Protein AF-A0A382JFB5-F1 (afdb_monomer)

Nearest PDB structures (foldseek):
  4xsu-assembly1_B  TM=7.993E-01  e=3.405E-01  Nostoc sp. PCC 7120 = FACHB-418
  4xsr-assembly1_B  TM=7.953E-01  e=4.192E-01  Nostoc sp. PCC 7120 = FACHB-418
  4xsu-assembly1_A  TM=7.961E-01  e=5.927E-01  Nostoc sp. PCC 7120 = FACHB-418
  4xsp-assembly1_B  TM=8.054E-01  e=6.352E-01  Nostoc sp. PCC 7120 = FACHB-418
  4hwg-assembly1_A  TM=8.322E-01  e=4.123E+00  Rickettsia bellii RML369-C

pLDDT: mean 73.57, std 14.75, range [44.19, 89.56]

Organism: NCBI:txid408172

Radius of gyration: 16.18 Å; Cα contacts (8 Å, |Δi|>4): 64; chains: 1; bounding box: 31×32×43 Å

Solvent-accessible surface area (backbone atoms only — not comparable to full-atom values): 5552 Å² total; per-residue (Å²): 131,74,88,86,60,57,72,66,56,56,51,52,48,33,53,47,40,38,54,58,54,65,70,55,83,67,43,81,28,75,24,64,69,51,46,52,54,43,38,79,33,55,29,59,68,94,35,54,45,64,82,38,60,91,63,76,90,70,63,95,81,69,79,62,75,71,68,78,45,73,62,61,53,49,50,74,69,36,92,90,47,86,87,74,83,86,124

Mean predicted aligned error: 12.98 Å

Structure (mmCIF, N/CA/C/O backbone):
data_AF-A0A382JFB5-F1
#
_entry.id   AF-A0A382JFB5-F1
#
loop_
_atom_site.group_PDB
_atom_site.id
_atom_site.type_symbol
_atom_site.label_atom_id
_atom_site.label_alt_id
_atom_site.label_comp_id
_atom_site.label_asym_id
_atom_site.label_entity_id
_atom_site.label_seq_id
_atom_site.pdbx_PDB_ins_code
_atom_site.Cartn_x
_atom_site.Cartn_y
_atom_site.Cartn_z
_atom_site.occupancy
_atom_site.B_iso_or_equiv
_atom_site.auth_seq_id
_atom_site.auth_comp_id
_atom_site.auth_asym_id
_atom_site.auth_atom_id
_atom_site.pdbx_PDB_model_num
ATOM 1 N N . VAL A 1 1 ? -6.413 -4.282 8.606 1.00 47.59 1 VAL A N 1
ATOM 2 C CA . VAL A 1 1 ? -7.687 -4.906 8.153 1.00 47.59 1 VAL A CA 1
ATOM 3 C C . VAL A 1 1 ? -7.489 -6.066 7.159 1.00 47.59 1 VAL A C 1
ATOM 5 O O . VAL A 1 1 ? -8.288 -6.989 7.165 1.00 47.59 1 VAL A O 1
ATOM 8 N N . PHE A 1 2 ? -6.403 -6.126 6.374 1.00 49.16 2 PHE A N 1
ATOM 9 C CA . PHE A 1 2 ? -6.227 -7.167 5.336 1.00 49.16 2 PHE A CA 1
ATOM 10 C C . PHE A 1 2 ? -5.487 -8.456 5.751 1.00 49.16 2 PHE A C 1
ATOM 12 O O . PHE A 1 2 ? -5.398 -9.390 4.957 1.00 49.16 2 PHE A O 1
ATOM 19 N N . LYS A 1 3 ? -4.956 -8.546 6.981 1.00 51.84 3 LYS A N 1
ATOM 20 C CA . LYS A 1 3 ? -4.095 -9.671 7.400 1.00 51.84 3 LYS A CA 1
ATOM 21 C C . LYS A 1 3 ? -4.814 -11.032 7.448 1.00 51.84 3 LYS A C 1
ATOM 23 O O . LYS A 1 3 ? -4.164 -12.042 7.195 1.00 51.84 3 LYS A O 1
ATOM 28 N N . ASN A 1 4 ? -6.132 -11.040 7.672 1.00 56.97 4 ASN A N 1
ATOM 29 C CA . ASN A 1 4 ? -6.934 -12.246 7.921 1.00 56.97 4 ASN A CA 1
ATOM 30 C C . ASN A 1 4 ? -7.841 -12.679 6.748 1.00 56.97 4 ASN A C 1
ATOM 32 O O . ASN A 1 4 ? -8.881 -13.290 6.969 1.00 56.97 4 ASN A O 1
ATOM 36 N N . LYS A 1 5 ? -7.500 -12.326 5.500 1.00 62.00 5 LYS A N 1
ATOM 37 C CA . LYS A 1 5 ? -8.256 -12.770 4.313 1.00 62.00 5 LYS A CA 1
ATOM 38 C C . LYS A 1 5 ? -7.706 -14.079 3.734 1.00 62.00 5 LYS A C 1
ATOM 40 O O . LYS A 1 5 ? -6.493 -14.300 3.765 1.00 62.00 5 LYS A O 1
ATOM 45 N N . ASN A 1 6 ? -8.609 -14.896 3.177 1.00 78.06 6 ASN A N 1
ATOM 46 C CA . ASN A 1 6 ? -8.326 -16.188 2.538 1.00 78.06 6 ASN A CA 1
ATOM 47 C C . ASN A 1 6 ? -7.144 -16.111 1.560 1.00 78.06 6 ASN A C 1
ATOM 49 O O . ASN A 1 6 ? -6.987 -15.130 0.833 1.00 78.06 6 ASN A O 1
ATOM 53 N N . TYR A 1 7 ? -6.342 -17.175 1.506 1.00 83.44 7 TYR A N 1
ATOM 54 C CA . TYR A 1 7 ? -5.173 -17.294 0.625 1.00 83.44 7 TYR A CA 1
ATOM 55 C C . TYR A 1 7 ? -5.502 -16.978 -0.846 1.00 83.44 7 TYR A C 1
ATOM 57 O O . TYR A 1 7 ? -4.802 -16.198 -1.489 1.00 83.44 7 TYR A O 1
ATOM 65 N N . LEU A 1 8 ? -6.651 -17.465 -1.326 1.00 85.06 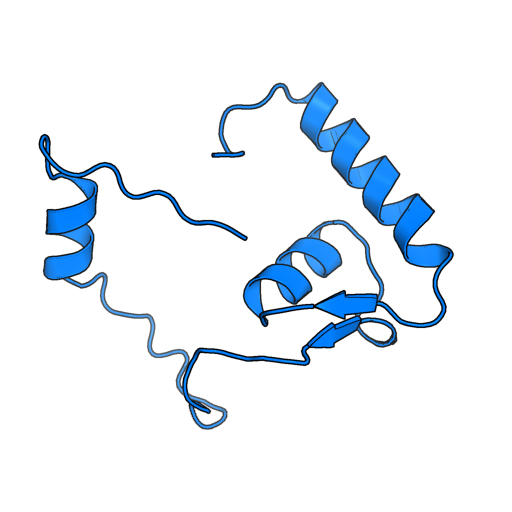8 LEU A N 1
ATOM 66 C CA . LEU A 1 8 ? -7.202 -17.152 -2.648 1.00 85.06 8 LEU A CA 1
ATOM 67 C C . LEU A 1 8 ? -7.380 -15.649 -2.895 1.00 85.06 8 LEU A C 1
ATOM 69 O O . LEU A 1 8 ? -7.019 -15.155 -3.958 1.00 85.06 8 LEU A O 1
ATOM 73 N N . PHE A 1 9 ? -7.885 -14.902 -1.910 1.00 83.94 9 PHE A N 1
ATOM 74 C CA . PHE A 1 9 ? -8.055 -13.455 -2.045 1.00 83.94 9 PHE A CA 1
ATOM 75 C C . PHE A 1 9 ? -6.707 -12.753 -2.239 1.00 83.94 9 PHE A C 1
ATOM 77 O O . PHE A 1 9 ? -6.610 -11.838 -3.051 1.00 83.94 9 PHE A O 1
ATOM 84 N N . LYS A 1 10 ? -5.657 -13.194 -1.533 1.00 82.19 10 LYS A N 1
ATOM 85 C CA . LYS A 1 10 ? -4.308 -12.625 -1.683 1.00 82.19 10 LYS A CA 1
ATOM 86 C C . LYS A 1 10 ? -3.739 -12.893 -3.076 1.00 82.19 10 LYS A C 1
ATOM 88 O O . LYS A 1 10 ? -3.165 -11.984 -3.667 1.00 82.19 10 LYS A O 1
ATOM 93 N N . ILE A 1 11 ? -3.94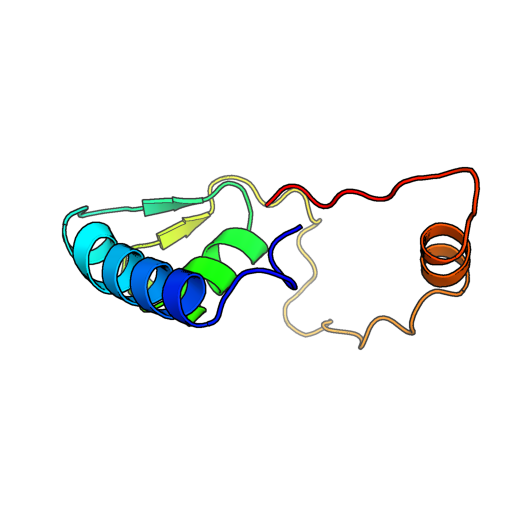8 -14.097 -3.615 1.00 86.00 11 ILE A N 1
ATOM 94 C CA . ILE A 1 11 ? -3.534 -14.446 -4.983 1.00 86.00 11 ILE A CA 1
ATOM 95 C C . ILE A 1 11 ? -4.276 -13.588 -6.008 1.00 86.00 11 ILE A C 1
ATOM 97 O O . ILE A 1 11 ? -3.642 -12.956 -6.848 1.00 86.00 11 ILE A O 1
ATOM 101 N N . LEU A 1 12 ? -5.606 -13.515 -5.921 1.00 87.50 12 LEU A N 1
ATOM 102 C CA . LEU A 1 12 ? -6.410 -12.702 -6.838 1.00 87.50 12 LEU A CA 1
ATOM 103 C C . LEU A 1 12 ? -6.025 -11.223 -6.760 1.00 87.50 12 LEU A C 1
ATOM 105 O O . LEU A 1 12 ? -5.915 -10.558 -7.787 1.00 87.50 12 LEU A O 1
A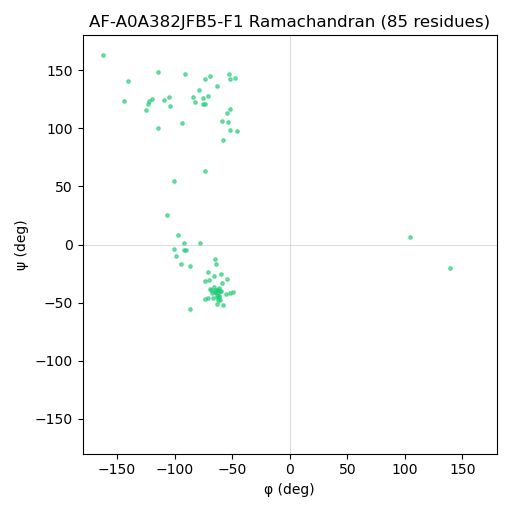TOM 109 N N . GLN A 1 13 ? -5.763 -10.716 -5.555 1.00 82.81 13 GLN A N 1
ATOM 110 C CA . GLN A 1 13 ? -5.289 -9.352 -5.351 1.00 82.81 13 GLN A CA 1
ATOM 111 C C . GLN A 1 13 ? -3.917 -9.125 -5.999 1.00 82.81 13 GLN A C 1
ATOM 113 O O . GLN A 1 13 ? -3.724 -8.103 -6.654 1.00 82.81 13 GLN A O 1
ATOM 118 N N . TYR A 1 14 ? -2.987 -10.070 -5.857 1.00 83.44 14 TYR A N 1
ATOM 119 C CA . TYR A 1 14 ? -1.673 -10.000 -6.494 1.00 83.44 14 TYR A CA 1
ATOM 120 C C . TYR A 1 14 ? -1.779 -9.998 -8.025 1.00 83.44 14 TYR A C 1
ATOM 122 O O . TYR A 1 14 ? -1.199 -9.137 -8.680 1.00 83.44 14 TYR A O 1
ATOM 130 N N . ILE A 1 15 ? -2.572 -10.908 -8.601 1.00 85.88 15 ILE A N 1
ATOM 131 C CA . ILE A 1 15 ? -2.794 -10.986 -10.055 1.00 85.88 15 ILE A CA 1
ATOM 132 C C . ILE A 1 15 ? -3.443 -9.699 -10.571 1.00 85.88 15 ILE A C 1
ATOM 134 O O . ILE A 1 15 ? -2.992 -9.140 -11.572 1.00 85.88 15 ILE A O 1
ATOM 138 N N . SER A 1 16 ? -4.468 -9.211 -9.869 1.00 85.06 16 SER A N 1
ATOM 139 C CA . SER A 1 16 ? -5.175 -7.974 -10.201 1.00 85.06 16 SER A CA 1
ATOM 140 C C . SER A 1 16 ? -4.212 -6.790 -10.235 1.00 85.06 16 SER A C 1
ATOM 142 O O . SER A 1 16 ? -4.109 -6.104 -11.251 1.00 85.06 16 SER A O 1
ATOM 144 N N . ILE A 1 17 ? -3.421 -6.595 -9.179 1.00 83.06 17 ILE A N 1
ATOM 145 C CA . ILE A 1 17 ? -2.491 -5.465 -9.115 1.00 83.06 17 ILE A CA 1
ATOM 146 C C . ILE A 1 17 ? -1.388 -5.609 -10.162 1.00 83.06 17 ILE A C 1
ATOM 148 O O . ILE A 1 17 ? -1.150 -4.674 -10.922 1.00 83.06 17 ILE A O 1
ATOM 152 N N . SER A 1 18 ? -0.787 -6.791 -10.287 1.00 81.38 18 SER A N 1
ATOM 153 C CA . SER A 1 18 ? 0.251 -7.054 -11.287 1.00 81.38 18 SER A CA 1
ATOM 154 C C . SER A 1 18 ? -0.232 -6.822 -12.724 1.00 81.38 18 SER A C 1
ATOM 156 O O . SER A 1 18 ? 0.548 -6.363 -13.558 1.00 81.38 18 SER A O 1
ATOM 158 N N . THR A 1 19 ? -1.507 -7.087 -13.025 1.00 82.94 19 THR A N 1
ATOM 159 C CA . THR A 1 19 ? -2.071 -6.928 -14.375 1.00 82.94 19 THR A CA 1
ATOM 160 C C . THR A 1 19 ? -2.562 -5.504 -14.623 1.00 82.94 19 THR A C 1
ATOM 162 O O . THR A 1 19 ? -2.112 -4.849 -15.563 1.00 82.94 19 THR A O 1
ATOM 165 N N . PHE A 1 20 ? -3.447 -4.982 -13.772 1.00 84.62 20 PHE A N 1
ATOM 166 C CA . PHE A 1 20 ? -4.102 -3.696 -14.017 1.00 84.62 20 PHE A CA 1
ATOM 167 C C . PHE A 1 20 ? -3.169 -2.504 -13.808 1.00 84.62 20 PHE A C 1
ATOM 169 O O . PHE A 1 20 ? -3.269 -1.535 -14.554 1.00 84.62 20 PHE A O 1
ATOM 176 N N . TYR A 1 21 ? -2.192 -2.577 -12.894 1.00 81.88 21 TYR A N 1
ATOM 177 C CA . TYR A 1 21 ? -1.227 -1.483 -12.688 1.00 81.88 21 TYR A CA 1
ATOM 178 C C . TYR A 1 21 ? -0.124 -1.433 -13.761 1.00 81.88 21 TYR A C 1
ATOM 180 O O . TYR A 1 21 ? 0.737 -0.551 -13.731 1.00 81.88 21 TYR A O 1
ATOM 188 N N . ARG A 1 22 ? -0.158 -2.332 -14.756 1.00 80.19 22 ARG A N 1
ATOM 189 C CA . ARG A 1 22 ? 0.638 -2.212 -15.992 1.00 80.19 22 ARG A CA 1
ATOM 190 C C . ARG A 1 22 ? -0.049 -1.388 -17.078 1.00 80.19 22 ARG A C 1
ATOM 192 O O . ARG A 1 22 ? 0.643 -0.951 -17.996 1.00 80.19 22 ARG A O 1
ATOM 199 N N . LEU A 1 23 ? -1.361 -1.191 -16.993 1.00 82.38 23 LEU A N 1
ATOM 200 C CA . LEU A 1 23 ? -2.131 -0.415 -17.965 1.00 82.38 23 LEU A CA 1
ATOM 201 C C . LEU A 1 23 ? -1.893 1.099 -17.854 1.00 82.38 23 LEU A C 1
ATOM 203 O O . LEU A 1 23 ? -1.645 1.721 -18.886 1.00 82.38 23 LEU A O 1
ATOM 207 N N . PRO A 1 24 ? -1.916 1.722 -16.658 1.00 83.81 24 PRO A N 1
ATOM 208 C CA . PRO A 1 24 ? -1.700 3.155 -16.562 1.00 83.81 24 PRO A CA 1
ATOM 209 C C . PRO A 1 24 ? -0.251 3.530 -16.886 1.00 83.81 24 PRO A C 1
ATOM 211 O O . PRO A 1 24 ? 0.709 2.828 -16.538 1.00 83.81 24 PRO A O 1
ATOM 214 N N . HIS A 1 25 ? -0.101 4.695 -17.516 1.00 84.69 25 HIS A N 1
ATOM 215 C CA . HIS A 1 25 ? 1.202 5.318 -17.734 1.00 84.69 25 HIS A CA 1
ATOM 216 C C . HIS A 1 25 ? 1.806 5.813 -16.415 1.00 84.69 25 HIS A C 1
ATOM 218 O O . HIS A 1 25 ? 3.011 5.682 -16.217 1.00 84.69 25 HIS A O 1
ATOM 224 N N . HIS A 1 26 ? 0.965 6.345 -15.521 1.00 85.62 26 HIS A N 1
ATOM 225 C 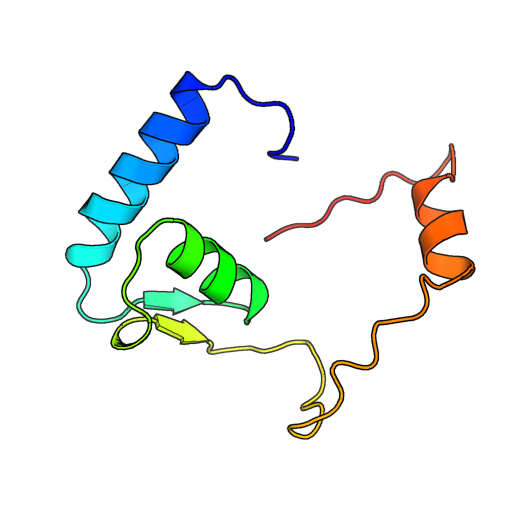CA . HIS A 1 26 ? 1.343 6.878 -14.215 1.00 85.62 26 HIS A CA 1
ATOM 226 C C . HIS A 1 26 ? 0.300 6.497 -13.158 1.00 85.62 26 HIS A C 1
ATOM 228 O O . HIS A 1 26 ? -0.902 6.527 -13.413 1.00 85.62 26 HIS A O 1
ATOM 234 N N . VAL A 1 27 ? 0.772 6.160 -11.963 1.00 86.75 27 VAL A N 1
ATOM 235 C CA . VAL A 1 27 ? -0.017 5.812 -10.781 1.00 86.75 27 VAL A CA 1
ATOM 236 C C . VAL A 1 27 ? 0.330 6.824 -9.702 1.00 86.75 27 VAL A C 1
ATOM 238 O O . VAL A 1 27 ? 1.500 7.005 -9.375 1.00 86.75 27 VAL A O 1
ATOM 241 N N . VAL A 1 28 ? -0.678 7.488 -9.152 1.00 87.50 28 VAL A N 1
ATOM 242 C CA . VAL A 1 28 ? -0.489 8.505 -8.119 1.00 87.50 28 VAL A CA 1
ATOM 243 C C . VAL A 1 28 ? -0.891 7.937 -6.762 1.00 87.50 28 VAL A C 1
ATOM 245 O O . VAL A 1 28 ? -1.992 7.412 -6.619 1.00 87.50 28 VAL A O 1
ATOM 248 N N . THR A 1 29 ? -0.001 8.025 -5.774 1.00 86.56 29 THR A N 1
ATOM 249 C CA . THR A 1 29 ? -0.234 7.532 -4.408 1.00 86.56 29 THR A CA 1
ATOM 250 C C . THR A 1 29 ? -0.262 8.671 -3.396 1.00 86.56 29 THR A C 1
ATOM 252 O O . THR A 1 29 ? 0.407 9.693 -3.546 1.00 86.56 29 THR A O 1
ATOM 255 N N . VAL A 1 30 ? -1.054 8.486 -2.340 1.00 82.56 30 VAL A N 1
ATOM 256 C CA . VAL A 1 30 ? -1.268 9.472 -1.264 1.00 82.56 30 VAL A CA 1
ATOM 257 C C . VAL A 1 30 ? -0.285 9.338 -0.097 1.00 82.56 30 VAL A C 1
ATOM 259 O O . VAL A 1 30 ? -0.357 10.114 0.848 1.00 82.56 30 VAL A O 1
ATOM 262 N N . SER A 1 31 ? 0.576 8.317 -0.123 1.00 82.50 31 SER A N 1
ATOM 263 C CA . 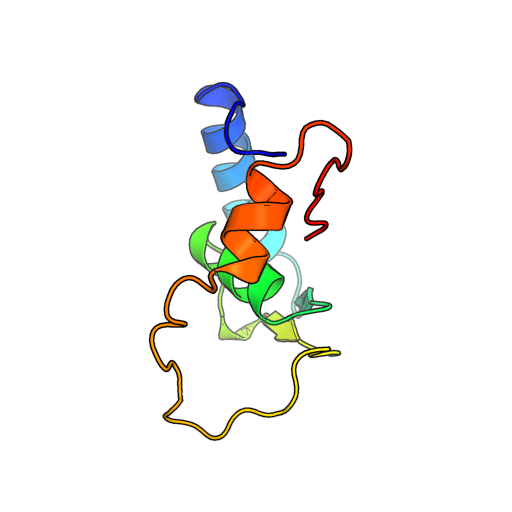SER A 1 31 ? 1.672 8.117 0.827 1.00 82.50 31 SER A CA 1
ATOM 264 C C . SER A 1 31 ? 2.709 7.140 0.266 1.00 82.50 31 SER A C 1
ATOM 266 O O . SER A 1 31 ? 2.423 6.368 -0.658 1.00 82.50 31 SER A O 1
ATOM 268 N N . GLU A 1 32 ? 3.908 7.140 0.855 1.00 82.00 32 GLU A N 1
ATOM 269 C CA . GLU A 1 32 ? 4.973 6.209 0.466 1.00 82.00 32 GLU A CA 1
ATOM 270 C C . GLU A 1 32 ? 4.647 4.764 0.876 1.00 82.00 32 GLU A C 1
ATOM 272 O O . GLU A 1 32 ? 4.973 3.823 0.158 1.00 82.00 32 GLU A O 1
ATOM 277 N N . GLY A 1 33 ? 3.898 4.575 1.969 1.00 82.56 33 GLY A N 1
ATOM 278 C CA . GLY A 1 33 ? 3.443 3.250 2.403 1.00 82.56 33 GLY A CA 1
ATOM 279 C C . GLY A 1 33 ? 2.531 2.566 1.379 1.00 82.56 33 GLY A C 1
ATOM 280 O O . GLY A 1 33 ? 2.670 1.370 1.132 1.00 82.56 33 GLY A O 1
ATOM 281 N N . VAL A 1 34 ? 1.644 3.328 0.729 1.00 84.25 34 VAL A N 1
ATOM 282 C CA . VAL A 1 34 ? 0.780 2.805 -0.346 1.00 84.25 34 VAL A CA 1
ATOM 283 C C . VAL A 1 34 ? 1.600 2.458 -1.586 1.00 84.25 34 VAL A C 1
ATOM 285 O O . VAL A 1 34 ? 1.361 1.432 -2.223 1.00 84.25 34 VAL A O 1
ATOM 288 N N . LYS A 1 35 ? 2.602 3.277 -1.919 1.00 86.31 35 LYS A N 1
ATOM 289 C CA . LYS A 1 35 ? 3.525 2.987 -3.022 1.00 86.31 35 LYS A CA 1
ATOM 290 C C . LYS A 1 35 ? 4.288 1.685 -2.786 1.00 86.31 35 LYS A C 1
ATOM 292 O O . LYS A 1 35 ? 4.317 0.844 -3.682 1.00 86.31 35 LYS A O 1
ATOM 297 N N . GLU A 1 36 ? 4.855 1.489 -1.599 1.00 86.75 36 GLU A N 1
ATOM 298 C CA . GLU A 1 36 ? 5.584 0.257 -1.272 1.00 86.75 36 GLU A CA 1
ATOM 299 C C . GLU A 1 36 ? 4.656 -0.976 -1.245 1.00 86.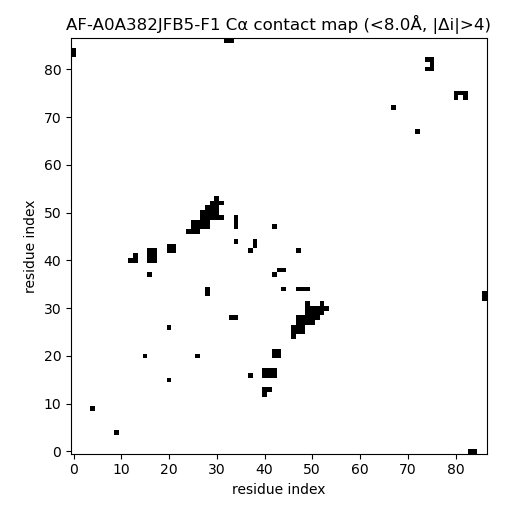75 36 GLU A C 1
ATOM 301 O O . GLU A 1 36 ? 5.036 -2.037 -1.745 1.00 86.75 36 GLU A O 1
ATOM 306 N N . ASP A 1 37 ? 3.405 -0.844 -0.782 1.00 85.62 37 ASP A N 1
ATOM 307 C CA . ASP A 1 37 ? 2.408 -1.927 -0.860 1.00 85.62 37 ASP A CA 1
ATOM 308 C C . ASP A 1 37 ? 2.107 -2.325 -2.317 1.00 85.62 37 ASP A C 1
ATOM 310 O O . ASP A 1 37 ? 2.118 -3.513 -2.648 1.00 85.62 37 ASP A O 1
ATOM 314 N N . LEU A 1 38 ? 1.929 -1.356 -3.220 1.00 86.69 38 LEU A N 1
ATOM 315 C CA . LEU A 1 38 ? 1.719 -1.621 -4.648 1.00 86.69 38 LEU A CA 1
ATOM 316 C C . LEU A 1 38 ? 2.938 -2.273 -5.313 1.00 86.69 38 LEU A C 1
ATOM 318 O O . LEU A 1 38 ? 2.777 -3.204 -6.108 1.00 86.69 38 LEU A O 1
ATOM 322 N N . ILE A 1 39 ? 4.151 -1.824 -4.978 1.00 87.19 39 ILE A N 1
ATOM 323 C CA . ILE A 1 39 ? 5.399 -2.412 -5.490 1.00 87.19 39 ILE A CA 1
ATOM 324 C C . ILE A 1 39 ? 5.528 -3.863 -5.022 1.00 87.19 39 ILE A C 1
ATOM 326 O O . ILE A 1 39 ? 5.791 -4.744 -5.842 1.00 87.19 39 ILE A O 1
ATOM 330 N N . SER A 1 40 ? 5.256 -4.137 -3.742 1.00 84.56 40 SER A N 1
ATOM 331 C CA . SER A 1 40 ? 5.280 -5.501 -3.192 1.00 84.56 40 SER A CA 1
ATOM 332 C C . SER A 1 40 ? 4.293 -6.446 -3.894 1.00 84.56 40 SER A C 1
ATOM 334 O O . SER A 1 40 ? 4.509 -7.657 -3.952 1.00 84.56 40 SER A O 1
ATOM 336 N N . LYS A 1 41 ? 3.234 -5.885 -4.488 1.00 83.75 41 LYS A N 1
ATOM 337 C CA . LYS A 1 41 ? 2.192 -6.600 -5.236 1.00 83.75 41 LYS A CA 1
ATOM 338 C C . LYS A 1 41 ? 2.416 -6.601 -6.756 1.00 83.75 41 LYS A C 1
ATOM 340 O O . LYS A 1 41 ? 1.557 -7.075 -7.495 1.00 83.75 41 LYS A O 1
ATOM 345 N N . GLY A 1 42 ? 3.572 -6.124 -7.226 1.00 83.12 42 GLY A N 1
ATOM 346 C CA . GLY A 1 42 ? 4.027 -6.267 -8.614 1.00 83.12 42 GLY A CA 1
ATOM 347 C C . GLY A 1 42 ? 3.914 -5.017 -9.491 1.00 83.12 42 GLY A C 1
ATOM 348 O O . GLY A 1 42 ? 4.180 -5.098 -10.693 1.00 83.12 42 GLY A O 1
ATOM 349 N N . ALA A 1 43 ? 3.545 -3.860 -8.936 1.00 87.06 43 ALA A N 1
ATOM 350 C CA . ALA A 1 43 ? 3.543 -2.607 -9.688 1.00 87.06 43 ALA A CA 1
ATOM 351 C C . ALA A 1 43 ? 4.977 -2.081 -9.923 1.00 87.06 43 ALA A C 1
ATOM 353 O O . ALA A 1 43 ? 5.856 -2.185 -9.067 1.00 87.06 43 ALA A O 1
ATOM 354 N N . LYS A 1 44 ? 5.240 -1.493 -11.099 1.00 87.56 44 LYS A N 1
ATOM 355 C CA . LYS A 1 44 ? 6.571 -0.959 -11.447 1.00 87.56 44 LYS A CA 1
ATOM 356 C C . LYS A 1 44 ? 6.841 0.356 -10.712 1.00 87.56 44 LYS A C 1
ATOM 358 O O . LYS A 1 44 ? 6.148 1.338 -10.969 1.00 87.56 44 LYS A O 1
ATOM 363 N N . ARG A 1 45 ? 7.909 0.411 -9.902 1.00 88.06 45 ARG A N 1
ATOM 364 C CA . ARG A 1 45 ? 8.335 1.612 -9.146 1.00 88.06 45 ARG A CA 1
ATOM 365 C C . ARG A 1 45 ? 8.418 2.874 -10.013 1.00 88.06 45 ARG A C 1
ATOM 367 O O . ARG A 1 45 ? 7.964 3.923 -9.580 1.00 88.06 45 ARG A O 1
ATOM 374 N N . SER A 1 46 ? 8.932 2.767 -11.241 1.00 87.88 46 SER A N 1
ATOM 375 C CA . SER A 1 46 ? 9.089 3.904 -12.165 1.00 87.88 46 SER A CA 1
ATOM 376 C C . SER A 1 46 ? 7.778 4.554 -12.610 1.00 87.88 46 SER A C 1
ATOM 378 O O . SER A 1 46 ? 7.801 5.665 -13.127 1.00 87.88 46 SER A O 1
ATOM 380 N N . ARG A 1 47 ? 6.640 3.877 -12.427 1.00 86.50 47 ARG A N 1
ATOM 381 C CA . ARG A 1 47 ? 5.319 4.384 -12.814 1.00 86.50 47 ARG A CA 1
ATOM 382 C C . ARG A 1 47 ? 4.529 4.954 -11.644 1.00 86.50 47 ARG A C 1
ATOM 384 O O . ARG A 1 47 ? 3.429 5.441 -11.869 1.00 86.50 47 ARG A O 1
ATOM 391 N N . ILE A 1 48 ? 5.043 4.875 -10.417 1.00 89.56 48 ILE A N 1
ATOM 392 C CA . ILE A 1 48 ? 4.318 5.292 -9.216 1.00 89.56 48 ILE A CA 1
ATOM 393 C C . ILE A 1 48 ? 4.939 6.571 -8.663 1.00 89.56 48 ILE A C 1
ATOM 395 O O . ILE A 1 48 ? 6.130 6.604 -8.353 1.00 89.56 48 ILE A O 1
ATOM 399 N N . LYS A 1 49 ? 4.120 7.609 -8.496 1.00 88.94 49 LYS A N 1
ATOM 400 C CA . LYS A 1 49 ? 4.512 8.891 -7.912 1.00 88.94 49 LYS A CA 1
ATOM 401 C C . LYS A 1 49 ? 3.646 9.200 -6.695 1.00 88.94 49 LYS A C 1
ATOM 403 O O . LYS A 1 49 ? 2.427 9.288 -6.805 1.00 88.94 49 LYS A O 1
ATOM 408 N N . THR A 1 50 ? 4.282 9.420 -5.553 1.00 85.12 50 THR A N 1
ATOM 409 C CA . THR A 1 50 ? 3.602 9.865 -4.335 1.00 85.12 50 THR A CA 1
ATOM 410 C C . THR A 1 50 ? 3.419 11.385 -4.388 1.00 85.12 50 THR A C 1
ATOM 412 O O . THR A 1 50 ? 4.401 12.104 -4.560 1.00 85.12 50 THR A O 1
ATOM 415 N N . ILE A 1 51 ? 2.182 11.888 -4.291 1.00 80.38 51 ILE A N 1
ATOM 416 C CA . ILE A 1 51 ? 1.880 13.342 -4.345 1.00 80.38 51 ILE A CA 1
ATOM 417 C C . ILE A 1 51 ? 1.787 14.001 -2.971 1.00 80.38 51 ILE A C 1
ATOM 419 O O . ILE A 1 51 ? 1.844 15.221 -2.867 1.00 80.38 51 ILE A O 1
ATOM 423 N N . TYR A 1 52 ? 1.636 13.201 -1.923 1.00 65.62 52 TYR A N 1
ATOM 424 C CA . TYR A 1 52 ? 1.552 13.675 -0.556 1.00 65.62 52 TYR A CA 1
ATOM 425 C C . TYR A 1 52 ? 2.262 12.657 0.323 1.00 65.62 52 TYR A C 1
ATOM 427 O O . TYR A 1 52 ? 1.953 11.472 0.274 1.00 65.62 52 TYR A O 1
ATOM 435 N N . ASN A 1 53 ? 3.260 13.091 1.082 1.00 60.69 53 ASN A N 1
ATOM 436 C CA . ASN A 1 53 ? 3.821 12.284 2.151 1.00 60.69 53 ASN A CA 1
ATOM 437 C C . ASN A 1 53 ? 3.485 13.019 3.453 1.00 60.69 53 ASN A C 1
ATOM 439 O O . ASN A 1 53 ? 4.133 14.019 3.742 1.00 60.69 53 ASN A O 1
ATOM 443 N N . PRO A 1 54 ? 2.450 12.599 4.208 1.00 59.09 54 PRO A N 1
ATOM 444 C CA . PRO A 1 54 ? 2.100 13.247 5.475 1.00 59.09 54 PRO A CA 1
ATOM 445 C C . PRO A 1 54 ? 3.194 13.095 6.536 1.00 59.09 54 PRO A C 1
ATOM 447 O O . PRO A 1 54 ? 3.132 13.739 7.580 1.00 59.09 54 PRO A O 1
ATOM 450 N N . LEU A 1 55 ? 4.170 12.215 6.299 1.00 56.72 55 LEU A N 1
ATOM 451 C CA . LEU A 1 55 ? 5.334 12.084 7.153 1.00 56.72 55 LEU A CA 1
ATOM 452 C C . LEU A 1 55 ? 6.313 13.219 6.826 1.00 56.72 55 LEU A C 1
ATOM 454 O O . LEU A 1 55 ? 6.576 13.450 5.642 1.00 56.72 55 LEU A O 1
ATOM 458 N N . PRO A 1 56 ? 6.862 13.915 7.839 1.00 52.47 56 PRO A N 1
ATOM 459 C CA . PRO A 1 56 ? 7.916 14.894 7.608 1.00 52.47 56 PRO A CA 1
ATOM 460 C C . PRO A 1 56 ? 9.047 14.246 6.801 1.00 52.47 56 PRO A C 1
ATOM 462 O O . PRO A 1 56 ? 9.291 13.044 6.934 1.00 52.47 56 PRO A O 1
ATOM 465 N N . LEU A 1 57 ? 9.701 15.036 5.945 1.00 52.97 57 LEU A N 1
ATOM 466 C CA . LEU A 1 57 ? 10.903 14.638 5.211 1.00 52.97 57 LEU A CA 1
ATOM 467 C C . LEU A 1 57 ? 11.971 14.227 6.234 1.00 52.97 57 LEU A C 1
ATOM 469 O O . LEU A 1 57 ? 12.702 15.065 6.749 1.00 52.97 57 LEU A O 1
ATOM 473 N N . LEU A 1 58 ? 11.999 12.946 6.592 1.00 53.91 58 LEU A N 1
ATOM 474 C CA . LEU A 1 58 ? 13.077 12.357 7.367 1.00 53.91 58 LEU A CA 1
ATOM 475 C C . LEU A 1 58 ? 14.258 12.231 6.409 1.00 53.91 58 LEU A C 1
ATOM 477 O O . LEU A 1 58 ? 14.127 11.619 5.347 1.00 53.91 58 LEU A O 1
ATOM 481 N N . GLU A 1 59 ? 15.369 12.872 6.757 1.00 47.00 59 GLU A N 1
ATOM 482 C CA . GLU A 1 59 ? 16.606 12.839 5.981 1.00 47.00 59 GLU A CA 1
ATOM 483 C C . GLU A 1 59 ? 17.020 11.386 5.677 1.00 47.00 59 GLU A C 1
ATOM 485 O O . GLU A 1 59 ? 16.827 10.474 6.493 1.00 47.00 59 GLU A O 1
ATOM 490 N N . GLU A 1 60 ? 17.549 11.161 4.468 1.00 44.84 60 GLU A N 1
ATOM 491 C CA . GLU A 1 60 ? 18.013 9.852 3.999 1.00 44.84 60 GLU A CA 1
ATOM 492 C C . GLU A 1 60 ? 19.021 9.256 4.994 1.00 44.84 60 GLU A C 1
ATOM 494 O O . GLU A 1 60 ? 20.166 9.687 5.077 1.00 44.84 60 GLU A O 1
ATOM 499 N N . GLY A 1 61 ? 18.589 8.255 5.765 1.00 47.28 61 GLY A N 1
ATOM 500 C CA . GLY A 1 61 ? 19.440 7.571 6.744 1.00 47.28 61 GLY A CA 1
ATOM 501 C C . GLY A 1 61 ? 18.751 7.247 8.066 1.00 47.28 61 GLY A C 1
ATOM 502 O O . GLY A 1 61 ? 19.168 6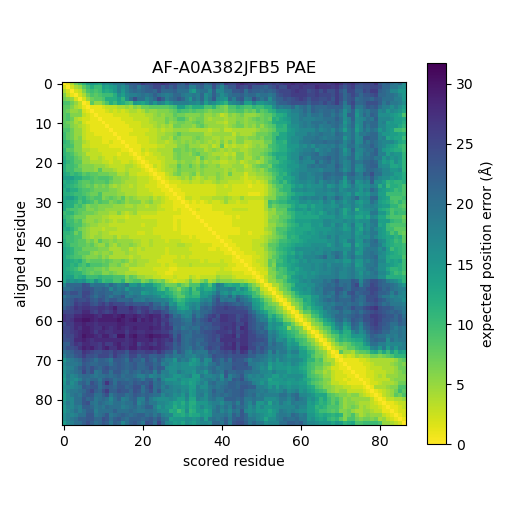.317 8.753 1.00 47.28 61 GLY A O 1
ATOM 503 N N . GLU A 1 62 ? 17.648 7.917 8.402 1.00 44.19 62 GLU A N 1
ATOM 504 C CA . GLU A 1 62 ? 16.943 7.671 9.664 1.00 44.19 62 GLU A CA 1
ATOM 505 C C . GLU A 1 62 ? 15.704 6.778 9.509 1.00 44.19 62 GLU A C 1
ATOM 507 O O . GLU A 1 62 ? 14.635 7.056 10.047 1.00 44.19 62 GLU A O 1
ATOM 512 N N . PHE A 1 63 ? 15.866 5.588 8.923 1.00 48.44 63 PHE A N 1
ATOM 513 C CA . PHE A 1 63 ? 15.121 4.448 9.470 1.00 48.44 63 PHE A CA 1
ATOM 514 C C . PHE A 1 63 ? 15.790 4.052 10.789 1.00 48.44 63 PHE A C 1
ATOM 516 O O . PHE A 1 63 ? 16.315 2.945 10.934 1.00 48.44 63 PHE A O 1
ATOM 523 N N . LYS A 1 64 ? 15.773 4.956 11.784 1.00 44.34 64 LYS A N 1
ATOM 524 C CA . LYS A 1 64 ? 15.904 4.522 13.171 1.00 44.34 64 LYS A CA 1
ATOM 525 C C . LYS A 1 64 ? 14.806 3.495 13.322 1.00 44.34 64 LYS A C 1
ATOM 527 O O . LYS A 1 64 ? 13.633 3.817 13.158 1.00 44.34 64 LYS A O 1
ATOM 532 N N . LYS A 1 65 ? 15.211 2.240 13.507 1.00 48.81 65 LYS A N 1
ATOM 533 C CA . LYS A 1 65 ? 14.355 1.127 13.895 1.00 48.81 65 LYS A CA 1
ATOM 534 C C . LYS A 1 65 ? 13.523 1.690 15.036 1.00 48.81 65 LYS A C 1
ATOM 536 O O . LYS A 1 65 ? 14.078 1.857 16.115 1.00 48.81 65 LYS A O 1
ATOM 541 N N . ILE A 1 66 ? 12.295 2.143 14.746 1.00 53.75 66 ILE A N 1
ATOM 542 C CA . ILE A 1 66 ? 11.490 2.889 15.712 1.00 53.75 66 ILE A CA 1
ATOM 543 C C . ILE A 1 66 ? 11.372 1.923 16.868 1.00 53.75 66 ILE A C 1
ATOM 545 O O . ILE A 1 66 ? 10.726 0.877 16.736 1.00 53.75 66 ILE A O 1
ATOM 549 N N . GLU A 1 67 ? 12.110 2.211 17.939 1.00 52.16 67 GLU A N 1
ATOM 550 C CA . GLU A 1 67 ? 12.030 1.461 19.171 1.00 52.16 67 GLU A CA 1
ATOM 551 C C . GLU A 1 67 ? 10.553 1.449 19.482 1.00 52.16 67 GLU A C 1
ATOM 553 O O . GLU A 1 67 ? 9.923 2.506 19.530 1.00 52.16 67 GLU A O 1
ATOM 558 N N . LYS A 1 68 ? 9.986 0.243 19.487 1.00 54.41 68 LYS A N 1
ATOM 559 C CA . LYS A 1 68 ? 8.551 0.007 19.466 1.00 54.41 68 LYS A CA 1
ATOM 560 C C . LYS A 1 68 ? 7.950 0.834 20.592 1.00 54.41 68 LYS A C 1
ATOM 562 O O . LYS A 1 68 ? 8.079 0.443 21.751 1.00 54.41 68 LYS A O 1
ATOM 567 N N . SER A 1 69 ? 7.405 2.009 20.262 1.00 67.12 69 SER A N 1
ATOM 568 C CA . SER A 1 69 ? 7.242 3.020 21.297 1.00 67.12 69 SER A CA 1
ATOM 569 C C . SER A 1 69 ? 6.285 2.463 22.341 1.00 67.12 69 SER A C 1
ATOM 571 O O . SER A 1 69 ? 5.293 1.787 22.022 1.00 67.12 69 SER A O 1
ATOM 573 N N . THR A 1 70 ? 6.632 2.655 23.610 1.00 67.56 70 THR A N 1
ATOM 574 C CA . THR A 1 70 ? 5.825 2.164 24.733 1.00 67.56 70 THR A CA 1
ATOM 575 C C . THR A 1 70 ? 4.386 2.672 24.617 1.00 67.56 70 THR A C 1
ATOM 577 O O . THR A 1 70 ? 3.441 1.972 24.973 1.00 67.56 70 THR A O 1
ATOM 580 N N . GLU A 1 71 ? 4.212 3.843 24.011 1.00 72.62 71 GLU A N 1
ATOM 581 C CA . GLU A 1 71 ? 2.938 4.472 23.697 1.00 72.62 71 GLU A CA 1
ATOM 582 C C . GLU A 1 71 ? 2.151 3.781 22.569 1.00 72.62 71 GLU A C 1
ATOM 584 O O . GLU A 1 71 ? 0.981 3.456 22.771 1.00 72.62 71 GLU A O 1
ATOM 589 N N . ILE A 1 72 ? 2.783 3.432 21.439 1.00 71.81 72 ILE A N 1
ATOM 590 C CA . ILE A 1 72 ? 2.129 2.646 20.372 1.00 71.81 72 ILE A CA 1
ATOM 591 C C . ILE A 1 72 ? 1.679 1.288 20.920 1.00 71.81 72 ILE A C 1
ATOM 593 O O . ILE A 1 72 ? 0.579 0.821 20.624 1.00 71.81 72 ILE A O 1
ATOM 597 N N . THR A 1 73 ? 2.503 0.661 21.761 1.00 77.38 73 THR A N 1
ATOM 598 C CA . THR A 1 73 ? 2.168 -0.626 22.386 1.00 77.38 73 THR A CA 1
ATOM 599 C C . THR A 1 73 ? 0.975 -0.494 23.339 1.00 77.38 73 THR A C 1
ATOM 601 O O . THR A 1 73 ? 0.093 -1.355 23.334 1.00 77.38 73 THR A O 1
ATOM 604 N N . LYS A 1 74 ? 0.887 0.602 24.105 1.00 81.94 74 LYS A N 1
ATOM 605 C CA . LYS A 1 74 ? -0.290 0.913 24.935 1.00 81.94 74 LYS A CA 1
ATOM 606 C C . LYS A 1 74 ? -1.547 1.111 24.093 1.00 81.94 74 LYS A C 1
ATOM 608 O O . LYS A 1 74 ? -2.602 0.612 24.472 1.00 81.94 74 LYS A O 1
ATOM 613 N N . TRP A 1 75 ? -1.453 1.801 22.958 1.00 77.69 75 TRP A N 1
ATOM 614 C CA . TRP A 1 75 ? -2.612 2.008 22.090 1.00 77.69 75 TRP A CA 1
ATOM 615 C C . TRP A 1 75 ? -3.084 0.701 21.442 1.00 77.69 75 TRP A C 1
ATOM 617 O O . TRP A 1 75 ? -4.286 0.460 21.400 1.00 77.69 75 TRP A O 1
ATOM 627 N N . ILE A 1 76 ? -2.164 -0.157 20.977 1.00 78.31 76 ILE A N 1
ATOM 628 C CA . ILE A 1 76 ? -2.497 -1.465 20.377 1.00 78.31 76 ILE A CA 1
ATOM 629 C C . ILE A 1 76 ? -3.217 -2.373 21.383 1.00 78.31 76 ILE A C 1
ATOM 631 O O . ILE A 1 76 ? -4.126 -3.106 21.002 1.00 78.31 76 ILE A O 1
ATOM 635 N N . ASN A 1 77 ? -2.817 -2.318 22.655 1.00 81.69 77 ASN A N 1
ATOM 636 C CA . ASN A 1 77 ? -3.364 -3.162 23.720 1.00 81.69 77 ASN A CA 1
ATOM 637 C C . ASN A 1 77 ? -4.548 -2.524 24.470 1.00 81.69 77 ASN A C 1
ATOM 639 O O . ASN A 1 77 ? -5.060 -3.117 25.422 1.00 81.69 77 ASN A O 1
ATOM 643 N N . SER A 1 78 ? -4.978 -1.318 24.087 1.00 83.31 78 SER A N 1
ATOM 644 C CA . SER A 1 78 ? -6.109 -0.645 24.726 1.00 83.31 78 SER A CA 1
ATOM 645 C C . SER A 1 78 ? -7.413 -1.355 24.366 1.00 83.31 78 SER A C 1
ATOM 647 O O . SER A 1 78 ? -7.717 -1.558 23.193 1.00 83.31 78 SER A O 1
ATOM 649 N N . LYS A 1 79 ? -8.205 -1.711 25.383 1.00 80.12 79 LYS A N 1
ATOM 650 C CA . LYS A 1 79 ? -9.535 -2.311 25.188 1.00 80.12 79 LYS A CA 1
ATOM 651 C C . LYS A 1 79 ? -10.562 -1.303 24.660 1.00 80.12 79 LYS A C 1
ATOM 653 O O . LYS A 1 79 ? -11.514 -1.704 24.000 1.00 80.12 79 LYS A O 1
ATOM 658 N N . ASP A 1 80 ? -10.327 -0.014 24.894 1.00 86.75 80 ASP A N 1
ATOM 659 C CA . ASP A 1 80 ? -11.292 1.061 24.632 1.00 86.75 80 ASP A CA 1
ATOM 660 C C . ASP A 1 80 ? -11.037 1.779 23.300 1.00 86.75 80 ASP A C 1
ATOM 662 O O . ASP A 1 80 ? -11.843 2.595 22.854 1.00 86.75 80 ASP A O 1
ATOM 666 N N . LYS A 1 81 ? -9.901 1.499 22.649 1.00 72.12 81 LYS A N 1
ATOM 667 C CA . LYS A 1 81 ? -9.491 2.161 21.408 1.00 72.12 81 LYS A CA 1
ATOM 668 C C . LYS A 1 81 ? -9.268 1.138 20.307 1.00 72.12 81 LYS A C 1
ATOM 670 O O . LYS A 1 81 ? -8.403 0.274 20.395 1.00 72.12 81 LYS A O 1
ATOM 675 N N . LYS A 1 82 ? -10.009 1.284 19.210 1.00 68.75 82 LYS A N 1
ATOM 676 C CA . LYS A 1 82 ? -9.803 0.493 17.995 1.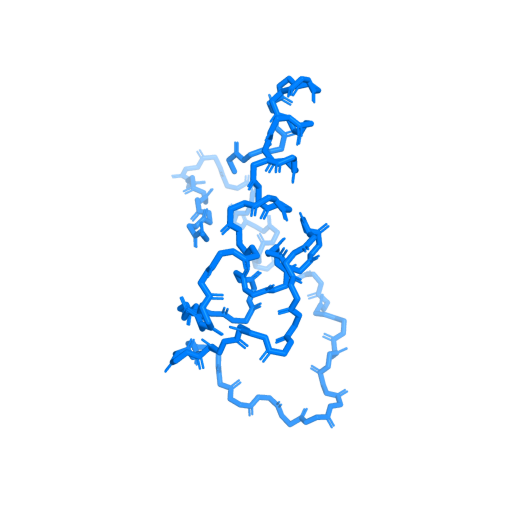00 68.75 82 LYS A CA 1
ATOM 677 C C . LYS A 1 82 ? -8.891 1.257 17.043 1.00 68.75 82 LYS A C 1
ATOM 679 O O . LYS A 1 82 ? -9.329 2.201 16.392 1.00 68.75 82 LYS A O 1
ATOM 684 N N . ILE A 1 83 ? -7.632 0.839 16.938 1.00 73.12 83 ILE A N 1
ATOM 685 C CA . ILE A 1 83 ? -6.723 1.396 15.931 1.00 73.12 83 ILE A CA 1
ATOM 686 C C . ILE A 1 83 ? -7.075 0.814 14.563 1.00 73.12 83 ILE A C 1
ATOM 688 O O . ILE A 1 83 ? -7.103 -0.405 14.373 1.00 73.12 83 ILE A O 1
ATOM 692 N N . ILE A 1 84 ? -7.304 1.692 13.592 1.00 62.00 84 ILE A N 1
ATOM 693 C CA . ILE A 1 84 ? -7.538 1.324 12.200 1.00 62.00 84 ILE A CA 1
ATOM 694 C C . ILE A 1 84 ? -6.516 2.087 11.365 1.00 62.00 84 ILE A C 1
ATOM 696 O O . ILE A 1 84 ? -6.534 3.311 11.337 1.00 62.00 84 ILE A O 1
ATOM 700 N N . SER A 1 85 ? -5.612 1.373 10.693 1.00 57.25 85 SER A N 1
ATOM 701 C CA . SER A 1 85 ? -4.793 1.989 9.651 1.00 57.25 85 SER A CA 1
ATOM 702 C C . SER A 1 85 ? -5.587 1.990 8.351 1.00 57.25 85 SER A C 1
ATOM 704 O O . SER A 1 85 ? -6.061 0.934 7.913 1.00 57.25 85 SER A O 1
ATOM 706 N N . ILE A 1 86 ? -5.703 3.157 7.735 1.00 46.00 86 ILE A N 1
ATOM 707 C CA . ILE A 1 86 ? -6.251 3.314 6.394 1.00 46.00 86 ILE A CA 1
ATOM 708 C C . ILE A 1 86 ? -5.052 3.557 5.483 1.00 46.00 86 ILE A C 1
ATOM 710 O O . ILE A 1 86 ? -4.275 4.482 5.714 1.00 46.00 86 ILE A O 1
ATOM 714 N N . GLY A 1 87 ? -4.869 2.657 4.526 1.00 46.84 87 GLY A N 1
ATOM 715 C CA . GLY A 1 87 ? -3.880 2.729 3.458 1.00 46.84 87 GLY A CA 1
ATOM 716 C C . GLY A 1 87 ? -4.577 2.398 2.157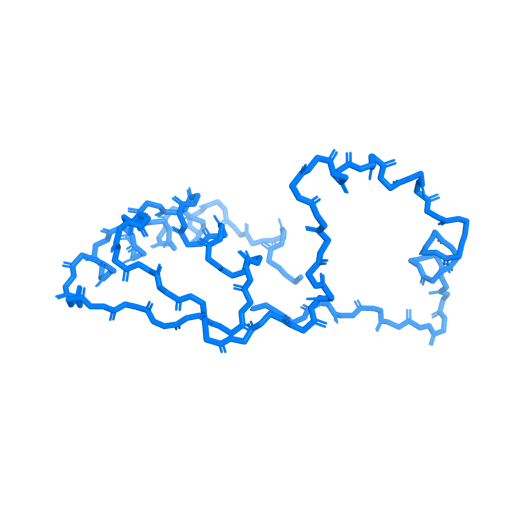 1.00 46.84 87 GLY A C 1
ATOM 717 O O . GLY A 1 87 ? -5.493 1.542 2.212 1.00 46.84 87 GLY A O 1
#

Foldseek 3Di:
DPPPDDPVVLVVQLVCLQPPLVPDQAAEAQAVVVLVVSVVSHHDNVRYYYPHHVDPPDDPPPPPVPPCDPVVVCQVPDPVHDDDDDD

Sequence (87 aa):
VFKNKNYLFKILQYISISTFYRLPHHVVTVSEGVKEDLISKGAKRSRIKTIYNPLPLLEEGEFKKIEKSTEITKWINSKDKKIISIG

Secondary structure (DSSP, 8-state):
--TTS-HHHHHHHHHHHHHHTTS-S-EEESSHHHHHHHHHTT--GGGEEES---S----TT--------HHHHHHHT-SS-------